Protein AF-A0A1S2WAW0-F1 (afdb_monomer_lite)

Secondary structure (DSSP, 8-state):
-----EEETTT-BEE---GGGS--S-S-TTSTTSS---GGGEEETTSHHHHHHHHHHHHHHHHH-EE-TTTS-HHHHHHHHHTT-EE--

Foldseek 3Di:
DDQFWKAFQQQQEIFRDDCVVVFLFDCPPPGPRTNDVPPVGMDGCPDPVVVVCCVVCVVVSLVRHEYEVVGDPPVVVVVCVVVNGHYDD

Sequence (89 aa):
MKQREFYCTKCGLFHWKDKRTGVKGCPNAACISNGENEVSRIYGVSSMAYAYYVKNHIDEMKSIAWSSLEFAPDYVLEYYKKQSIKIKL

Structure (mmCIF, N/CA/C/O backbone):
data_AF-A0A1S2WAW0-F1
#
_entry.id   AF-A0A1S2WAW0-F1
#
loop_
_atom_site.group_PDB
_atom_site.id
_atom_site.type_symbol
_atom_site.label_atom_id
_atom_site.label_alt_id
_atom_site.label_comp_id
_atom_site.label_asym_id
_atom_site.label_entity_id
_atom_site.label_seq_id
_atom_site.pdbx_PDB_ins_code
_atom_site.Cartn_x
_atom_site.Cartn_y
_atom_site.Cartn_z
_atom_site.occupancy
_atom_site.B_iso_or_equiv
_atom_site.auth_seq_id
_atom_site.auth_comp_id
_atom_site.auth_asym_id
_atom_site.auth_atom_id
_atom_site.pdbx_PDB_model_num
ATOM 1 N N . MET A 1 1 ? 7.856 -20.756 3.029 1.00 47.41 1 MET A N 1
ATOM 2 C CA . MET A 1 1 ? 8.540 -19.438 2.988 1.00 47.41 1 MET A CA 1
ATOM 3 C C . MET A 1 1 ? 7.548 -18.375 3.422 1.00 47.41 1 MET A C 1
ATOM 5 O O . MET A 1 1 ? 6.401 -18.456 3.006 1.00 47.41 1 MET A O 1
ATOM 9 N N . LYS A 1 2 ? 7.960 -17.442 4.288 1.00 56.22 2 LYS A N 1
ATOM 10 C CA . LYS A 1 2 ? 7.080 -16.400 4.837 1.00 56.22 2 LYS A CA 1
ATOM 11 C C . LYS A 1 2 ? 6.706 -15.410 3.728 1.00 56.22 2 LYS A C 1
ATOM 13 O O . LYS A 1 2 ? 7.604 -14.898 3.064 1.00 56.22 2 LYS A O 1
ATOM 18 N N . GLN A 1 3 ? 5.411 -15.180 3.517 1.00 74.19 3 GLN A N 1
ATOM 19 C CA . GLN A 1 3 ? 4.939 -14.103 2.646 1.00 74.19 3 GLN A CA 1
ATOM 20 C C . GLN A 1 3 ? 5.479 -12.768 3.183 1.00 74.19 3 GLN A C 1
ATOM 22 O O . GLN A 1 3 ? 5.563 -12.583 4.401 1.00 74.19 3 GLN A O 1
ATOM 27 N N . ARG A 1 4 ? 5.904 -11.873 2.288 1.00 85.19 4 ARG A N 1
ATOM 28 C CA . ARG A 1 4 ? 6.477 -10.571 2.642 1.00 85.19 4 ARG A CA 1
ATOM 29 C C . ARG A 1 4 ? 5.605 -9.462 2.077 1.00 85.19 4 ARG A C 1
ATOM 31 O O . ARG A 1 4 ? 5.193 -9.529 0.925 1.00 85.19 4 ARG A O 1
ATOM 38 N N . GLU A 1 5 ? 5.394 -8.441 2.890 1.00 91.31 5 GLU A N 1
ATOM 39 C CA . GLU A 1 5 ? 4.717 -7.211 2.510 1.00 91.31 5 GLU A CA 1
ATOM 40 C C . GLU A 1 5 ? 5.663 -6.245 1.786 1.00 91.31 5 GLU A C 1
ATOM 42 O O . GLU A 1 5 ? 6.813 -6.032 2.197 1.00 91.31 5 GLU A O 1
ATOM 47 N N . PHE A 1 6 ? 5.148 -5.624 0.734 1.00 91.19 6 PHE A N 1
ATOM 48 C CA . PHE A 1 6 ? 5.822 -4.625 -0.077 1.00 91.19 6 PHE A CA 1
ATOM 49 C C . PHE A 1 6 ? 4.958 -3.375 -0.230 1.00 91.19 6 PHE A C 1
ATOM 51 O O . PHE A 1 6 ? 3.732 -3.455 -0.247 1.00 91.19 6 PHE A O 1
ATOM 58 N N . TYR A 1 7 ? 5.619 -2.233 -0.394 1.00 93.19 7 TYR A N 1
ATOM 59 C CA . TYR A 1 7 ? 5.006 -0.939 -0.657 1.00 93.19 7 TYR A CA 1
ATOM 60 C C . TYR A 1 7 ? 5.539 -0.349 -1.966 1.00 93.19 7 TYR A C 1
ATOM 62 O O . TYR A 1 7 ? 6.754 -0.213 -2.138 1.00 93.19 7 TYR A O 1
ATOM 70 N N . CYS A 1 8 ? 4.639 0.028 -2.876 1.00 92.25 8 CYS A N 1
ATOM 71 C CA . CYS A 1 8 ? 4.972 0.741 -4.107 1.00 92.25 8 CYS A CA 1
ATOM 72 C C . CYS A 1 8 ? 4.870 2.256 -3.904 1.00 92.25 8 CYS A C 1
ATOM 74 O O . CYS A 1 8 ? 3.783 2.788 -3.674 1.00 92.25 8 CYS A O 1
ATOM 76 N N . THR A 1 9 ? 5.979 2.968 -4.097 1.00 91.81 9 THR A N 1
ATOM 77 C CA . THR A 1 9 ? 6.036 4.427 -3.909 1.00 91.81 9 THR A CA 1
ATOM 78 C C . THR A 1 9 ? 5.308 5.224 -4.985 1.00 91.81 9 THR A C 1
ATOM 80 O O . THR A 1 9 ? 5.037 6.400 -4.787 1.00 91.81 9 THR A O 1
ATOM 83 N N . LYS A 1 10 ? 4.979 4.613 -6.131 1.00 91.75 10 LYS A N 1
ATOM 84 C CA . LYS A 1 10 ? 4.342 5.316 -7.256 1.00 91.75 10 LYS A CA 1
ATOM 85 C C . LYS A 1 10 ? 2.831 5.367 -7.194 1.00 91.75 10 LYS A C 1
ATOM 87 O O . LYS A 1 10 ? 2.247 6.351 -7.627 1.00 91.75 10 LYS A O 1
ATOM 92 N N . CYS A 1 11 ? 2.202 4.318 -6.682 1.00 92.75 11 CYS A N 1
ATOM 93 C CA . CYS A 1 11 ? 0.747 4.271 -6.583 1.00 92.75 11 CYS A CA 1
ATOM 94 C C . CYS A 1 11 ? 0.241 4.051 -5.160 1.00 92.75 11 CYS A C 1
ATOM 96 O O . CYS A 1 11 ? -0.964 3.917 -4.997 1.00 92.75 11 CYS A O 1
ATOM 98 N N . GLY A 1 12 ? 1.117 3.959 -4.154 1.00 94.88 12 GLY A N 1
ATOM 99 C CA . GLY A 1 12 ? 0.725 3.757 -2.758 1.00 94.88 12 GLY A CA 1
ATOM 100 C C . GLY A 1 12 ? 0.267 2.340 -2.414 1.00 94.88 12 GLY A C 1
ATOM 101 O O . GLY A 1 12 ? -0.356 2.140 -1.376 1.00 94.88 12 GLY A O 1
ATOM 102 N N . LEU A 1 13 ? 0.520 1.359 -3.284 1.00 94.75 13 LEU A N 1
ATOM 103 C CA . LEU A 1 13 ? 0.005 0.005 -3.090 1.00 94.75 13 LEU A CA 1
ATOM 104 C C . LEU A 1 13 ? 0.812 -0.748 -2.028 1.00 94.75 13 LEU A C 1
ATOM 106 O O . LEU A 1 13 ? 2.010 -0.965 -2.216 1.00 94.75 13 LEU A O 1
ATOM 110 N N . PHE A 1 14 ? 0.123 -1.241 -1.002 1.00 94.69 14 PHE A N 1
ATOM 111 C CA . PHE A 1 14 ? 0.595 -2.331 -0.154 1.00 94.69 14 PHE A CA 1
ATOM 112 C C . PHE A 1 14 ? 0.190 -3.684 -0.750 1.00 94.69 14 PHE A C 1
ATOM 114 O O . PHE A 1 14 ? -0.995 -3.924 -0.999 1.00 94.69 14 PHE A O 1
ATOM 121 N N . HIS A 1 15 ? 1.157 -4.575 -0.982 1.00 91.88 15 HIS A N 1
ATOM 122 C CA . HIS A 1 15 ? 0.908 -5.897 -1.559 1.00 91.88 15 HIS A CA 1
ATOM 123 C C . HIS A 1 15 ? 1.797 -6.996 -0.973 1.00 91.88 15 HIS A C 1
ATOM 125 O O . HIS A 1 15 ? 2.904 -6.757 -0.501 1.00 91.88 15 HIS A O 1
ATOM 131 N N . TRP A 1 16 ? 1.313 -8.230 -1.079 1.00 89.50 16 TRP A N 1
ATOM 132 C CA . TRP A 1 16 ? 1.968 -9.455 -0.615 1.00 89.50 16 TRP A CA 1
ATOM 133 C C . TRP A 1 16 ? 2.294 -10.420 -1.767 1.00 89.50 16 TRP A C 1
ATOM 135 O O . TRP A 1 16 ? 2.868 -11.488 -1.547 1.00 89.50 16 TRP A O 1
ATOM 145 N N . LYS A 1 17 ? 1.954 -10.050 -3.014 1.00 77.44 17 LYS A N 1
ATOM 146 C CA . LYS A 1 17 ? 2.380 -10.771 -4.226 1.00 77.44 17 LYS A CA 1
ATOM 147 C C . LYS A 1 17 ? 3.901 -10.633 -4.392 1.00 77.44 17 LYS A C 1
ATOM 149 O O . LYS A 1 17 ? 4.388 -9.532 -4.636 1.00 77.44 17 LYS A O 1
ATOM 154 N N . ASP A 1 18 ? 4.632 -11.734 -4.219 1.00 66.06 18 ASP A N 1
ATOM 155 C CA . ASP A 1 18 ? 6.095 -11.818 -4.362 1.00 66.06 18 ASP A CA 1
ATOM 156 C C . ASP A 1 18 ? 6.520 -12.027 -5.832 1.00 66.06 18 ASP A C 1
ATOM 158 O O . ASP A 1 18 ? 5.746 -12.500 -6.663 1.00 66.06 18 ASP A O 1
ATOM 162 N N . LYS A 1 19 ? 7.802 -11.778 -6.120 1.00 54.38 19 LYS A N 1
ATOM 163 C CA . LYS A 1 19 ? 8.519 -11.977 -7.392 1.00 54.38 19 LYS A CA 1
ATOM 164 C C . LYS A 1 19 ? 8.351 -13.370 -8.018 1.00 54.38 19 LYS A C 1
ATOM 166 O O . LYS A 1 19 ? 8.628 -13.541 -9.203 1.00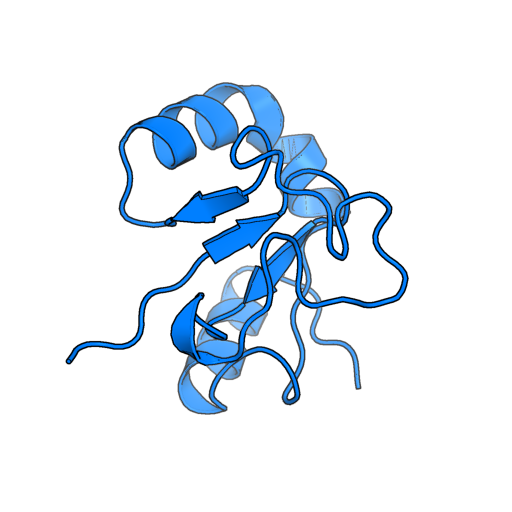 54.38 19 LYS A O 1
ATOM 171 N N . ARG A 1 20 ? 7.905 -14.377 -7.257 1.00 47.84 20 ARG A N 1
ATOM 172 C CA . ARG A 1 20 ? 7.653 -15.744 -7.752 1.00 47.84 20 ARG A CA 1
ATOM 173 C C . ARG A 1 20 ? 6.507 -15.845 -8.763 1.00 47.84 20 ARG A C 1
ATOM 175 O O . ARG A 1 20 ? 6.493 -16.806 -9.521 1.00 47.84 20 ARG A O 1
ATOM 182 N N . THR A 1 21 ? 5.594 -14.874 -8.820 1.00 52.22 21 THR A N 1
ATOM 183 C CA . THR A 1 21 ? 4.549 -14.813 -9.861 1.00 52.22 21 THR A CA 1
ATOM 184 C C . THR A 1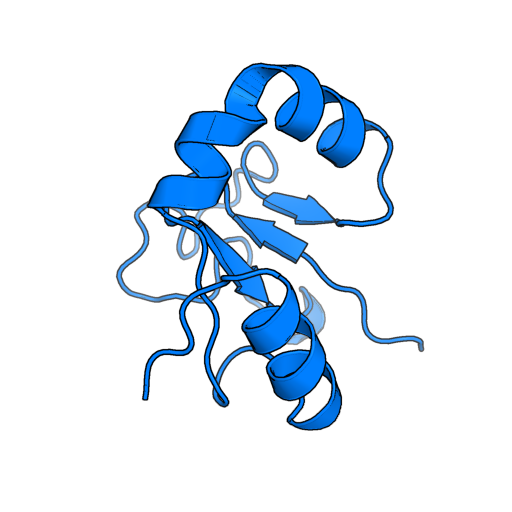 21 ? 5.052 -14.233 -11.190 1.00 52.22 21 THR A C 1
ATOM 186 O O . THR A 1 21 ? 4.269 -14.089 -12.123 1.00 52.22 21 THR A O 1
ATOM 189 N N . GLY A 1 22 ? 6.343 -13.887 -11.298 1.00 53.75 22 GLY A N 1
ATOM 190 C CA . GLY A 1 22 ? 6.937 -13.295 -12.503 1.00 53.75 22 GLY A CA 1
ATOM 191 C C . GLY A 1 22 ? 6.794 -11.773 -12.599 1.00 53.75 22 GLY A C 1
ATOM 192 O O . GLY A 1 22 ? 7.316 -11.167 -13.534 1.00 53.75 22 GLY A O 1
ATOM 193 N N . VAL A 1 23 ? 6.140 -11.129 -11.626 1.00 56.56 23 VAL A N 1
ATOM 194 C CA . VAL A 1 23 ? 5.965 -9.672 -11.612 1.00 56.56 23 VAL A CA 1
ATOM 195 C C . VAL A 1 23 ? 7.265 -9.001 -11.156 1.00 56.56 23 VAL A C 1
ATOM 197 O O . VAL A 1 23 ? 7.691 -9.136 -10.009 1.00 56.56 23 VAL A O 1
ATOM 200 N N . LYS A 1 24 ? 7.906 -8.271 -12.074 1.00 66.31 24 LYS A N 1
ATOM 201 C CA . LYS A 1 24 ? 9.189 -7.573 -11.868 1.00 66.31 24 LYS A CA 1
ATOM 202 C C . LYS A 1 24 ? 9.064 -6.167 -11.268 1.00 66.31 24 LYS A C 1
ATOM 204 O O . LYS A 1 24 ? 10.084 -5.529 -11.053 1.00 66.31 24 LYS A O 1
ATOM 209 N N . GLY A 1 25 ? 7.848 -5.749 -10.916 1.00 78.62 25 GLY A N 1
ATOM 210 C CA . GLY A 1 25 ? 7.521 -4.421 -10.403 1.00 78.62 25 GLY A CA 1
ATOM 211 C C . GLY A 1 25 ? 6.223 -4.418 -9.589 1.00 78.62 25 GLY A C 1
ATOM 212 O O . GLY A 1 25 ? 5.917 -5.375 -8.878 1.00 78.62 25 GLY A O 1
ATOM 213 N N . CYS A 1 26 ? 5.464 -3.326 -9.659 1.00 87.38 26 CYS A N 1
ATOM 214 C CA . CYS A 1 26 ? 4.216 -3.179 -8.917 1.00 87.38 26 CYS A CA 1
ATOM 215 C C . CYS A 1 26 ? 3.155 -4.100 -9.536 1.00 87.38 26 CYS A C 1
ATOM 217 O O . CYS A 1 26 ? 2.960 -4.039 -10.748 1.00 87.38 26 CYS A O 1
ATOM 219 N N . PRO A 1 27 ? 2.434 -4.933 -8.767 1.00 87.38 27 PRO A N 1
ATOM 220 C CA . PRO A 1 27 ? 1.451 -5.852 -9.340 1.00 87.38 27 PRO A CA 1
ATOM 221 C C . PRO A 1 27 ? 0.170 -5.167 -9.829 1.00 87.38 27 PRO A C 1
ATOM 223 O O . PRO A 1 27 ? -0.608 -5.796 -10.535 1.00 87.38 27 PRO A O 1
ATOM 226 N N . ASN A 1 28 ? -0.053 -3.893 -9.498 1.00 89.06 28 ASN A N 1
ATOM 227 C CA . ASN A 1 28 ? -1.165 -3.123 -10.048 1.00 89.06 28 ASN A CA 1
ATOM 228 C C . ASN A 1 28 ? -0.893 -2.767 -11.516 1.00 89.06 28 ASN A C 1
ATOM 230 O O . ASN A 1 28 ? -0.018 -1.945 -11.779 1.00 89.06 28 ASN A O 1
ATOM 234 N N . ALA A 1 29 ? -1.679 -3.323 -12.441 1.00 87.75 29 ALA A N 1
ATOM 235 C CA . ALA A 1 29 ? -1.571 -3.079 -13.883 1.00 87.75 29 ALA A CA 1
ATOM 236 C C . ALA A 1 29 ? -1.718 -1.59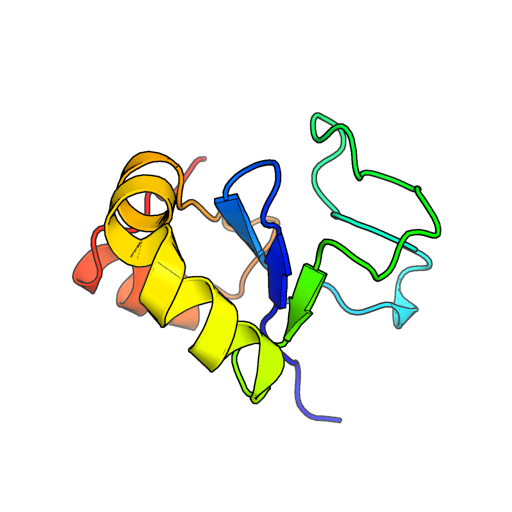8 -14.280 1.00 87.75 29 ALA A C 1
ATOM 238 O O . ALA A 1 29 ? -1.164 -1.176 -15.288 1.00 87.75 29 ALA A O 1
ATOM 239 N N . ALA A 1 30 ? -2.419 -0.792 -13.476 1.00 89.38 30 ALA A N 1
ATOM 240 C CA . ALA A 1 30 ? -2.568 0.643 -13.715 1.00 89.38 30 ALA A CA 1
ATOM 241 C C . ALA A 1 30 ? -1.395 1.484 -13.171 1.00 89.38 30 ALA A C 1
ATOM 243 O O . ALA A 1 30 ? -1.389 2.706 -13.310 1.00 89.38 30 ALA A O 1
ATOM 244 N N . CYS A 1 31 ? -0.423 0.870 -12.488 1.00 89.00 31 CYS A N 1
ATOM 245 C CA . CYS A 1 31 ? 0.740 1.581 -11.972 1.00 89.00 31 CYS A CA 1
ATOM 246 C C . CYS A 1 31 ? 1.802 1.733 -13.060 1.00 89.00 31 CYS A C 1
ATOM 248 O O . CYS A 1 31 ? 2.147 0.765 -13.727 1.00 89.00 31 CYS A O 1
ATOM 250 N N . ILE A 1 32 ? 2.413 2.917 -13.150 1.00 85.75 32 ILE A N 1
ATOM 251 C CA . ILE A 1 32 ? 3.538 3.168 -14.064 1.00 85.75 32 ILE A CA 1
ATOM 252 C C . ILE A 1 32 ? 4.727 2.227 -13.821 1.00 85.75 32 ILE A C 1
ATOM 254 O O . ILE A 1 32 ? 5.482 1.952 -14.737 1.00 85.75 32 ILE A O 1
ATOM 258 N N . SER A 1 33 ? 4.872 1.706 -12.598 1.00 82.69 33 SER A N 1
ATOM 259 C CA . SER A 1 33 ? 5.920 0.745 -12.239 1.00 82.69 33 SER A CA 1
ATOM 260 C C . SER A 1 33 ? 5.474 -0.712 -12.384 1.00 82.69 33 SER A C 1
ATOM 262 O O . SER A 1 33 ? 6.102 -1.608 -11.818 1.00 82.69 33 SER A O 1
ATOM 264 N N . ASN A 1 34 ? 4.369 -0.979 -13.084 1.00 84.75 34 ASN A N 1
ATOM 265 C CA . ASN A 1 34 ? 3.979 -2.334 -13.453 1.00 84.75 34 ASN A CA 1
ATOM 266 C C . ASN A 1 34 ? 4.948 -2.896 -14.499 1.00 84.75 34 ASN A C 1
ATOM 268 O O . ASN A 1 34 ? 5.232 -2.249 -15.498 1.00 84.75 34 ASN A O 1
ATOM 272 N N . GLY A 1 35 ? 5.484 -4.094 -14.262 1.00 68.31 35 GLY A N 1
ATOM 273 C CA . GLY A 1 35 ? 6.364 -4.778 -15.221 1.00 68.31 35 GLY A CA 1
ATOM 274 C C . GLY A 1 35 ? 7.771 -4.184 -15.406 1.00 68.31 35 GLY A C 1
ATOM 275 O O . GLY A 1 35 ? 8.630 -4.864 -15.967 1.00 68.31 35 GLY A O 1
ATOM 276 N N . GLU A 1 36 ? 8.054 -2.978 -14.905 1.00 65.38 36 GLU A N 1
ATOM 277 C CA . GLU A 1 36 ? 9.398 -2.391 -14.929 1.00 65.38 36 GLU A CA 1
ATOM 278 C C . GLU A 1 36 ? 10.363 -3.191 -14.037 1.00 65.38 36 GLU A C 1
ATOM 280 O O . GLU A 1 36 ? 10.053 -3.457 -12.882 1.00 65.38 36 GLU A O 1
ATOM 285 N N . ASN A 1 37 ? 11.568 -3.518 -14.532 1.00 57.88 37 ASN A N 1
ATOM 286 C CA . ASN A 1 37 ? 12.660 -4.098 -13.722 1.00 57.88 37 ASN A CA 1
ATOM 287 C C . ASN A 1 37 ? 13.260 -3.093 -12.719 1.00 57.88 37 ASN A C 1
ATOM 289 O O . ASN A 1 37 ? 14.224 -3.426 -12.024 1.00 57.88 37 ASN A O 1
ATOM 293 N N . GLU A 1 38 ? 12.752 -1.860 -12.657 1.00 55.88 38 GLU A N 1
ATOM 294 C CA . GLU A 1 38 ? 13.211 -0.869 -11.695 1.00 55.88 38 GLU A CA 1
ATOM 295 C C . GLU A 1 38 ? 12.745 -1.246 -10.282 1.00 55.88 38 GLU A C 1
ATOM 297 O O . GLU A 1 38 ? 11.744 -0.776 -9.746 1.00 55.88 38 GLU A O 1
ATOM 302 N N . VAL A 1 39 ? 13.565 -2.074 -9.631 1.00 55.84 39 VAL A N 1
ATOM 303 C CA . VAL A 1 39 ? 13.530 -2.380 -8.191 1.00 55.84 39 VAL A CA 1
ATOM 304 C C . VAL A 1 39 ? 13.545 -1.101 -7.329 1.00 55.84 39 VAL A C 1
ATOM 306 O O . VAL A 1 39 ? 13.205 -1.147 -6.150 1.00 55.84 39 VAL A O 1
ATOM 309 N N . SER A 1 40 ? 13.899 0.053 -7.906 1.00 57.69 40 SER A N 1
ATOM 310 C CA . SER A 1 40 ? 14.122 1.338 -7.235 1.00 57.69 40 SER A CA 1
ATOM 311 C C . SER A 1 40 ? 12.890 1.934 -6.534 1.00 57.69 40 SER A C 1
ATOM 313 O O . SER A 1 40 ? 13.028 2.921 -5.813 1.00 57.69 40 SER A O 1
ATOM 315 N N . ARG A 1 41 ? 11.683 1.383 -6.729 1.00 75.75 41 ARG A N 1
ATOM 316 C CA . ARG A 1 41 ? 10.419 2.016 -6.288 1.00 75.75 41 ARG A CA 1
ATOM 317 C C . ARG A 1 41 ? 9.473 1.099 -5.513 1.00 75.75 41 ARG A C 1
ATOM 319 O O . ARG A 1 41 ? 8.325 1.471 -5.254 1.00 75.75 41 ARG A O 1
ATOM 326 N N . ILE A 1 42 ? 9.945 -0.087 -5.130 1.00 87.38 42 ILE A N 1
ATOM 327 C CA . ILE A 1 42 ? 9.188 -1.029 -4.301 1.00 87.38 42 ILE A CA 1
ATOM 328 C C . ILE A 1 42 ? 10.038 -1.432 -3.117 1.00 87.38 42 ILE A C 1
ATOM 330 O O . ILE A 1 42 ? 11.096 -2.045 -3.263 1.00 87.38 42 ILE A O 1
ATOM 334 N N . TYR A 1 43 ? 9.543 -1.124 -1.929 1.00 89.06 43 TYR A N 1
ATOM 335 C CA . TYR A 1 43 ? 10.241 -1.436 -0.700 1.00 89.06 43 TYR A CA 1
ATOM 336 C C . TYR A 1 43 ? 9.547 -2.575 0.022 1.00 89.06 43 TYR A C 1
ATOM 338 O O . TYR A 1 43 ? 8.341 -2.542 0.238 1.00 89.06 43 TYR A O 1
ATOM 346 N N . GLY A 1 44 ? 10.315 -3.577 0.447 1.00 90.44 44 GLY A N 1
ATOM 347 C CA . GLY A 1 44 ? 9.809 -4.509 1.449 1.00 90.44 44 GLY A CA 1
ATOM 348 C C . GLY A 1 44 ? 9.570 -3.743 2.747 1.00 90.44 44 GLY A C 1
ATOM 349 O O . GLY A 1 44 ? 10.498 -3.090 3.224 1.00 90.44 44 GLY A O 1
ATOM 350 N N . VAL A 1 45 ? 8.375 -3.834 3.330 1.00 91.62 45 VAL A N 1
ATOM 351 C CA . VAL A 1 45 ? 7.984 -3.034 4.512 1.00 91.62 45 VAL A CA 1
ATOM 352 C C . VAL A 1 45 ? 8.897 -3.299 5.715 1.00 91.62 45 VAL A C 1
ATOM 354 O O . VAL A 1 45 ? 9.202 -2.405 6.493 1.00 91.62 45 VAL A O 1
ATOM 357 N N . SER A 1 46 ? 9.461 -4.505 5.807 1.00 90.62 46 SER A N 1
ATOM 358 C CA . SER A 1 46 ? 10.462 -4.867 6.818 1.00 90.62 46 SER A CA 1
ATOM 359 C C . SER A 1 46 ? 11.888 -4.353 6.550 1.00 90.62 46 SER A C 1
ATOM 361 O O . SER A 1 46 ? 12.813 -4.739 7.259 1.00 90.62 46 SER A O 1
ATOM 363 N N . SER A 1 47 ? 12.123 -3.571 5.491 1.00 90.12 47 SER A N 1
ATOM 364 C CA . SER A 1 47 ? 13.467 -3.107 5.113 1.00 90.12 47 SER A CA 1
ATOM 365 C C . SER A 1 47 ? 13.822 -1.748 5.716 1.00 90.12 47 SER A C 1
ATOM 367 O O . SER A 1 47 ? 12.970 -0.882 5.894 1.00 90.12 47 SER A O 1
ATOM 369 N N . MET A 1 48 ? 15.120 -1.521 5.935 1.00 93.00 48 MET A N 1
ATO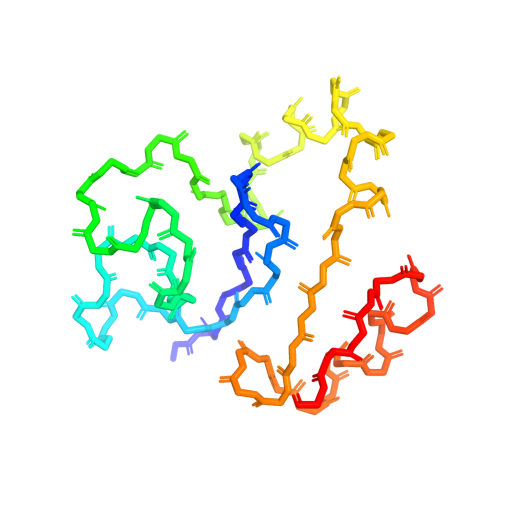M 370 C CA . MET A 1 48 ? 15.629 -0.210 6.351 1.00 93.00 48 MET A CA 1
ATOM 371 C C . MET A 1 48 ? 15.343 0.879 5.302 1.00 93.00 48 MET A C 1
ATOM 373 O O . MET A 1 48 ? 15.030 2.013 5.650 1.00 93.00 48 MET A O 1
ATOM 377 N N . ALA A 1 49 ? 15.388 0.528 4.012 1.00 90.50 49 ALA A N 1
ATOM 378 C CA . ALA A 1 49 ? 15.067 1.451 2.924 1.00 90.50 49 ALA A CA 1
ATOM 379 C C . ALA A 1 49 ? 13.616 1.958 3.001 1.00 90.50 49 ALA A C 1
ATOM 381 O O . ALA A 1 49 ? 13.377 3.151 2.823 1.00 90.50 49 ALA A O 1
ATOM 382 N N . TYR A 1 50 ? 12.665 1.082 3.352 1.00 92.44 50 TYR A N 1
ATOM 383 C CA . TYR A 1 50 ? 11.285 1.489 3.624 1.00 92.44 50 TYR A CA 1
ATOM 384 C C . TYR A 1 50 ? 11.213 2.483 4.787 1.00 92.44 50 TYR A C 1
ATOM 386 O O . TYR A 1 50 ? 10.601 3.536 4.646 1.00 92.44 50 TYR A O 1
ATOM 394 N N . ALA A 1 51 ? 11.881 2.191 5.908 1.00 94.25 51 ALA A N 1
ATOM 395 C CA . ALA A 1 51 ? 11.875 3.071 7.077 1.00 94.25 51 ALA A CA 1
ATOM 396 C C . ALA A 1 51 ? 12.410 4.480 6.753 1.00 94.25 51 ALA A C 1
ATOM 398 O O . ALA A 1 51 ? 11.804 5.478 7.148 1.00 94.25 51 ALA A O 1
ATOM 399 N N . TYR A 1 52 ? 13.500 4.575 5.982 1.00 94.19 52 TYR A N 1
ATOM 400 C CA . TYR A 1 52 ? 14.024 5.860 5.512 1.00 94.19 52 TYR A CA 1
ATOM 401 C C . TYR A 1 52 ? 13.070 6.582 4.559 1.00 94.19 52 TYR A C 1
ATOM 403 O O . TYR A 1 52 ? 12.917 7.797 4.665 1.00 94.19 52 TYR A O 1
ATOM 411 N N . TYR A 1 53 ? 12.417 5.860 3.647 1.00 92.81 53 TYR A N 1
ATOM 412 C CA . TYR A 1 53 ? 11.432 6.455 2.749 1.00 92.81 53 TYR A CA 1
ATOM 413 C C . TYR A 1 53 ? 10.237 7.017 3.534 1.00 92.81 53 TYR A C 1
ATOM 415 O O . TYR A 1 53 ? 9.920 8.196 3.406 1.00 92.81 53 TYR A O 1
ATOM 423 N N . VAL A 1 54 ? 9.638 6.222 4.427 1.00 93.62 54 VAL A N 1
ATOM 424 C CA . VAL A 1 54 ? 8.497 6.636 5.261 1.00 93.62 54 VAL A CA 1
ATOM 425 C C . VAL A 1 54 ? 8.829 7.888 6.065 1.00 93.62 54 VAL A C 1
ATOM 427 O O . VAL A 1 54 ? 8.029 8.817 6.099 1.00 93.62 54 VAL A O 1
ATOM 430 N N . LYS A 1 55 ? 10.021 7.953 6.671 1.00 95.44 55 LYS A N 1
ATOM 431 C CA . LYS A 1 55 ? 10.452 9.115 7.460 1.00 95.44 55 LYS A CA 1
ATOM 432 C C . LYS A 1 55 ? 10.386 10.429 6.670 1.00 95.44 55 LYS A C 1
ATOM 434 O O . LYS A 1 55 ? 10.066 11.456 7.254 1.00 95.44 55 LYS A O 1
ATOM 439 N N . ASN A 1 56 ? 10.686 10.393 5.372 1.00 95.81 56 ASN A N 1
ATOM 440 C CA . ASN A 1 56 ? 10.726 11.582 4.519 1.00 95.81 56 ASN A CA 1
ATOM 441 C C . ASN A 1 56 ? 9.423 11.822 3.732 1.00 95.81 56 ASN A C 1
ATOM 443 O O . ASN A 1 56 ? 9.233 12.915 3.214 1.00 95.81 56 ASN A O 1
ATOM 447 N N . HIS A 1 57 ? 8.534 10.824 3.640 1.00 94.94 57 HIS A N 1
ATOM 448 C CA . HIS A 1 57 ? 7.362 10.842 2.750 1.00 94.94 57 HIS A CA 1
ATOM 449 C C . HIS A 1 57 ? 6.042 10.460 3.444 1.00 94.94 57 HIS A C 1
ATOM 451 O O . HIS A 1 57 ? 5.072 10.107 2.777 1.00 94.94 57 HIS A O 1
ATOM 457 N N . ILE A 1 58 ? 5.974 10.497 4.780 1.00 93.50 58 ILE A N 1
ATOM 458 C CA . ILE A 1 58 ? 4.823 9.973 5.537 1.00 93.50 58 ILE A CA 1
ATOM 459 C C . ILE A 1 58 ? 3.480 10.605 5.137 1.00 93.50 58 ILE A C 1
ATOM 461 O O . ILE A 1 58 ? 2.480 9.892 5.049 1.00 93.50 58 ILE A O 1
ATOM 465 N N . ASP A 1 59 ? 3.440 11.911 4.869 1.00 94.56 59 ASP A N 1
ATOM 466 C CA . ASP A 1 59 ? 2.193 12.613 4.541 1.00 94.56 59 ASP A CA 1
ATOM 467 C C . ASP A 1 59 ? 1.690 12.250 3.140 1.00 94.56 59 ASP A C 1
ATOM 469 O O . ASP A 1 59 ? 0.510 11.943 2.953 1.00 94.56 59 ASP A O 1
ATOM 473 N N . GLU A 1 60 ? 2.607 12.179 2.172 1.00 93.31 60 GLU A N 1
ATOM 474 C CA . GLU A 1 60 ? 2.328 11.672 0.829 1.00 93.31 60 GLU A CA 1
ATOM 475 C C . GLU A 1 60 ? 1.800 10.237 0.913 1.00 93.31 60 GLU A C 1
ATOM 477 O O . GLU A 1 60 ? 0.715 9.950 0.403 1.00 93.31 60 GLU A O 1
ATOM 482 N N . MET A 1 61 ? 2.502 9.361 1.641 1.00 93.88 61 MET A N 1
ATOM 483 C CA . MET A 1 61 ? 2.099 7.969 1.836 1.00 93.88 61 MET A CA 1
ATOM 484 C C . MET A 1 61 ? 0.689 7.857 2.408 1.00 93.88 61 MET A C 1
ATOM 486 O O . MET A 1 61 ? -0.125 7.126 1.853 1.00 93.88 61 MET A O 1
ATOM 490 N N . LYS A 1 62 ? 0.363 8.597 3.473 1.00 92.00 62 LYS A N 1
ATOM 491 C CA . LYS A 1 62 ? -0.986 8.585 4.064 1.00 92.00 62 LYS A CA 1
ATOM 492 C C . LYS A 1 62 ? -2.067 8.995 3.064 1.00 92.00 62 LYS A C 1
ATOM 494 O O . LYS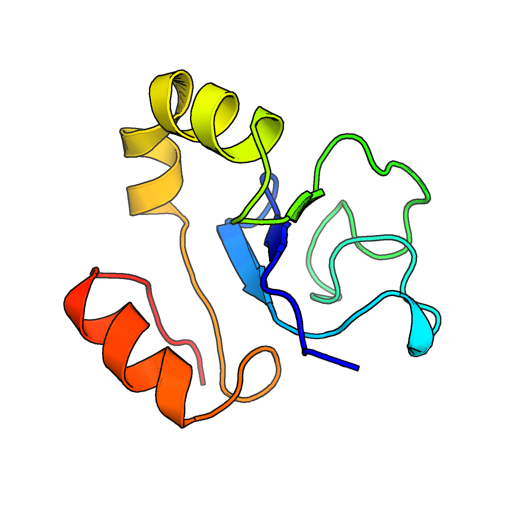 A 1 62 ? -3.175 8.469 3.116 1.00 92.00 62 LYS A O 1
ATOM 499 N N . SER A 1 63 ? -1.763 9.910 2.144 1.00 94.06 63 SER A N 1
ATOM 500 C CA . SER A 1 63 ? -2.738 10.383 1.158 1.00 94.06 63 SER A CA 1
ATOM 501 C C . SER A 1 63 ? -3.046 9.346 0.068 1.00 94.06 63 SER A C 1
ATOM 503 O O . SER A 1 63 ? -4.207 9.207 -0.348 1.00 94.06 63 SER A O 1
ATOM 505 N N . ILE A 1 64 ? -2.038 8.579 -0.362 1.00 94.88 64 ILE A N 1
ATOM 506 C CA . ILE A 1 64 ? -2.151 7.655 -1.498 1.00 94.88 64 ILE A CA 1
ATOM 507 C C . ILE A 1 64 ? -2.262 6.185 -1.099 1.00 94.88 64 ILE A C 1
ATOM 509 O O . ILE A 1 64 ? -2.671 5.393 -1.939 1.00 94.88 64 ILE A O 1
ATOM 513 N N . ALA A 1 65 ? -1.922 5.808 0.136 1.00 96.38 65 ALA A N 1
ATOM 514 C CA . ALA A 1 65 ? -1.832 4.415 0.564 1.00 96.38 65 ALA A CA 1
ATOM 515 C C . ALA A 1 65 ? -3.138 3.637 0.363 1.00 96.38 65 ALA A C 1
ATOM 517 O O . ALA A 1 65 ? -4.216 4.058 0.800 1.00 96.38 65 ALA A O 1
ATOM 518 N N . TRP A 1 66 ? -3.030 2.462 -0.259 1.00 97.38 66 TRP A N 1
ATOM 519 C CA . TRP A 1 66 ? -4.159 1.562 -0.452 1.00 97.38 66 TRP A CA 1
ATOM 520 C C . TRP A 1 66 ? -3.746 0.094 -0.595 1.00 97.38 66 TRP A C 1
ATOM 522 O O . TRP A 1 66 ? -2.584 -0.229 -0.836 1.00 97.38 66 TRP A O 1
ATOM 532 N N . SER A 1 67 ? -4.725 -0.798 -0.469 1.00 96.56 67 SER A N 1
ATOM 533 C CA . SER A 1 67 ? -4.616 -2.220 -0.803 1.00 96.56 67 SER A CA 1
ATOM 534 C C . SER A 1 67 ? -5.983 -2.785 -1.221 1.00 96.56 67 SER A C 1
ATOM 536 O O . SER A 1 67 ? -6.973 -2.053 -1.240 1.00 96.56 67 SER A O 1
ATOM 538 N N . SER A 1 68 ? -6.048 -4.067 -1.576 1.00 95.00 68 SER A N 1
ATOM 539 C CA . SER A 1 68 ? -7.291 -4.790 -1.884 1.00 95.00 68 SER A CA 1
ATOM 540 C C . SER A 1 68 ? -7.142 -6.285 -1.592 1.00 95.00 68 SER A C 1
ATOM 542 O O . SER A 1 68 ? -6.025 -6.774 -1.397 1.00 95.00 68 SER A O 1
ATOM 544 N N . LEU A 1 69 ? -8.263 -7.015 -1.628 1.00 92.25 69 LEU A N 1
ATOM 545 C CA . LEU A 1 69 ? -8.297 -8.487 -1.554 1.00 92.25 69 LEU A CA 1
ATOM 546 C C . LEU A 1 69 ? -7.464 -9.152 -2.655 1.00 92.25 69 LEU A C 1
ATOM 548 O O . LEU A 1 69 ? -6.983 -10.269 -2.499 1.00 92.25 69 LEU A O 1
ATOM 552 N N . GLU A 1 70 ? -7.258 -8.456 -3.773 1.00 91.12 70 GLU A N 1
ATOM 553 C CA . GLU A 1 70 ? -6.414 -8.958 -4.847 1.00 91.12 70 GLU A CA 1
ATOM 554 C C . GLU A 1 70 ? -4.933 -8.974 -4.447 1.00 91.12 70 GLU A C 1
ATOM 556 O O . GLU A 1 70 ? -4.188 -9.839 -4.900 1.00 91.12 70 GLU A O 1
ATOM 561 N N . PHE A 1 71 ? -4.484 -8.017 -3.628 1.00 91.12 71 PHE A N 1
ATOM 562 C CA . PHE A 1 71 ? -3.063 -7.763 -3.372 1.00 91.12 71 PHE A CA 1
ATOM 563 C C . PHE A 1 71 ? -2.592 -8.166 -1.976 1.00 91.12 71 PHE A C 1
ATOM 565 O O . PHE A 1 71 ? -1.381 -8.319 -1.791 1.00 91.12 71 PHE A O 1
ATOM 572 N N . ALA A 1 72 ? -3.494 -8.346 -1.013 1.00 91.50 72 ALA A N 1
ATOM 573 C CA . ALA A 1 72 ? -3.156 -8.683 0.363 1.00 91.50 72 ALA A CA 1
ATOM 574 C C . ALA A 1 72 ? -4.113 -9.739 0.949 1.00 91.50 72 ALA A C 1
ATOM 576 O O . ALA A 1 72 ? -5.287 -9.756 0.590 1.00 91.50 72 ALA A O 1
ATOM 577 N N . PRO A 1 73 ? -3.635 -10.596 1.871 1.00 90.94 73 PRO A N 1
ATOM 578 C CA . PRO A 1 73 ? -4.495 -11.523 2.600 1.00 90.94 73 PRO A CA 1
ATOM 579 C C . PRO A 1 73 ? -5.527 -10.801 3.477 1.00 90.94 73 PRO A C 1
ATOM 581 O O . PRO A 1 73 ? -5.208 -9.783 4.096 1.00 90.94 73 PRO A O 1
ATOM 584 N N . ASP A 1 74 ? -6.712 -11.396 3.634 1.00 90.31 74 ASP A N 1
ATOM 585 C CA . ASP A 1 74 ? -7.838 -10.843 4.405 1.00 90.31 74 ASP A CA 1
ATOM 586 C C . ASP A 1 74 ? -7.444 -10.374 5.812 1.00 90.31 74 ASP A C 1
ATOM 588 O O . ASP A 1 74 ? -7.825 -9.287 6.248 1.00 90.31 74 ASP A O 1
ATOM 592 N N . TYR A 1 75 ? -6.610 -11.155 6.512 1.00 89.25 75 TYR A N 1
ATOM 593 C CA . TYR A 1 75 ? -6.187 -10.842 7.880 1.00 89.25 75 TYR A CA 1
ATOM 594 C C . TYR A 1 75 ? -5.370 -9.542 7.983 1.00 89.25 75 TYR A C 1
ATOM 596 O O . TYR A 1 75 ? -5.327 -8.922 9.045 1.00 89.25 75 TYR A O 1
ATOM 604 N N . VAL A 1 76 ? -4.718 -9.117 6.896 1.00 91.12 76 VAL A N 1
ATOM 605 C CA . VAL A 1 76 ? -3.933 -7.876 6.848 1.00 91.12 76 VAL A CA 1
ATOM 606 C C . VAL A 1 76 ? -4.831 -6.676 6.561 1.00 91.12 76 VAL A C 1
ATOM 608 O O . VAL A 1 76 ? -4.602 -5.591 7.095 1.00 91.12 76 VAL A O 1
ATOM 611 N N . LEU A 1 77 ? -5.889 -6.857 5.767 1.00 91.94 77 LEU A N 1
ATOM 612 C CA . LEU A 1 77 ? -6.801 -5.769 5.407 1.00 91.94 77 LEU A CA 1
ATOM 613 C C . LEU A 1 77 ? -7.491 -5.166 6.637 1.00 91.94 77 LEU A C 1
ATOM 615 O O . LEU A 1 77 ? -7.658 -3.949 6.716 1.00 91.94 77 LEU A O 1
ATOM 619 N N . GLU A 1 78 ? -7.822 -5.988 7.635 1.00 90.81 78 GLU A N 1
ATOM 620 C CA . GLU A 1 78 ? -8.363 -5.512 8.916 1.00 90.81 78 GLU A CA 1
ATOM 621 C C . GLU A 1 78 ? -7.373 -4.631 9.691 1.00 90.81 78 GLU A C 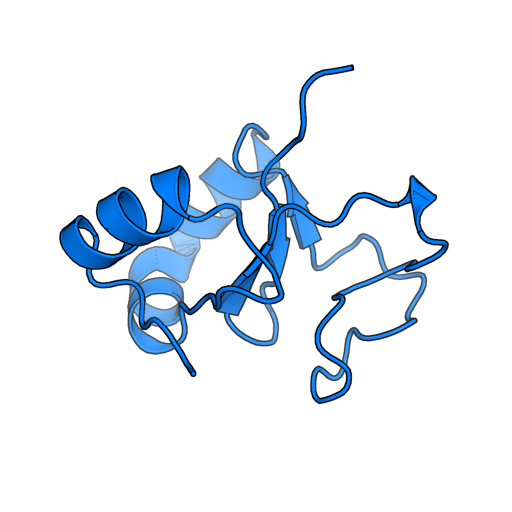1
ATOM 623 O O . GLU A 1 78 ? -7.765 -3.670 10.356 1.00 90.81 78 GLU A O 1
ATOM 628 N N . TYR A 1 79 ? -6.073 -4.910 9.582 1.00 92.44 79 TYR A N 1
ATOM 629 C CA . TYR A 1 79 ? -5.032 -4.069 10.167 1.00 92.44 79 TYR A CA 1
ATOM 630 C C . TYR A 1 79 ? -4.864 -2.754 9.393 1.00 92.44 79 TYR A C 1
ATOM 632 O O . TYR A 1 79 ? -4.812 -1.683 9.996 1.00 92.44 79 TYR A O 1
ATOM 640 N N . TYR A 1 80 ? -4.869 -2.812 8.062 1.00 94.69 80 TYR A N 1
ATOM 641 C CA . TYR A 1 80 ? -4.794 -1.638 7.189 1.00 94.69 80 TYR A CA 1
ATOM 642 C C . TYR A 1 80 ? -5.929 -0.641 7.421 1.00 94.69 80 TYR A C 1
ATOM 644 O O . TYR A 1 80 ? -5.669 0.559 7.521 1.00 94.69 80 TYR A O 1
ATOM 652 N N . LYS A 1 81 ? -7.165 -1.121 7.609 1.00 91.38 81 LYS A N 1
ATOM 653 C CA . LYS A 1 81 ? -8.307 -0.265 7.972 1.00 91.38 81 LYS A CA 1
ATOM 654 C C . LYS A 1 81 ? -8.026 0.550 9.239 1.00 91.38 81 LYS A C 1
ATOM 656 O O . LYS A 1 81 ? -8.269 1.753 9.260 1.00 91.38 81 LYS A O 1
ATOM 661 N N . LYS A 1 82 ? -7.442 -0.074 10.272 1.00 92.31 82 LYS A N 1
ATOM 662 C CA . LYS A 1 82 ? -7.071 0.603 11.533 1.00 92.31 82 LYS A CA 1
ATOM 663 C C . LYS A 1 82 ? -5.975 1.654 11.343 1.00 92.31 82 LYS A C 1
ATOM 665 O O . LYS A 1 82 ? -5.890 2.592 12.127 1.00 92.31 82 LYS A O 1
ATOM 670 N N . GLN A 1 83 ? -5.156 1.517 10.303 1.00 90.19 83 GLN A N 1
ATOM 671 C CA . GLN A 1 83 ? -4.099 2.464 9.943 1.00 90.19 83 GLN A CA 1
ATOM 672 C C . GLN A 1 83 ? -4.537 3.520 8.921 1.00 90.19 83 GLN A C 1
ATOM 674 O O . GLN A 1 83 ? -3.699 4.267 8.421 1.00 90.19 83 GLN A O 1
ATOM 679 N N . SER A 1 84 ? -5.836 3.612 8.616 1.00 90.94 84 SER A N 1
ATOM 680 C CA . SER A 1 84 ? -6.377 4.523 7.595 1.00 90.94 84 SER A CA 1
ATOM 681 C C . SER A 1 84 ? -5.849 4.266 6.173 1.00 90.94 84 SER A C 1
ATOM 683 O O . SER A 1 84 ? -5.886 5.157 5.325 1.00 90.94 84 SER A O 1
ATOM 685 N N . ILE A 1 85 ? -5.381 3.048 5.882 1.00 95.44 85 ILE A N 1
ATOM 686 C CA . ILE A 1 85 ? -5.039 2.626 4.518 1.00 95.44 85 ILE A CA 1
ATOM 687 C C . ILE A 1 85 ? -6.341 2.295 3.781 1.00 95.44 85 ILE A C 1
ATOM 689 O O . ILE A 1 85 ? -7.188 1.550 4.281 1.00 95.44 85 ILE A O 1
ATOM 693 N N . LYS A 1 86 ? -6.508 2.842 2.573 1.00 96.75 86 LYS A N 1
ATOM 694 C CA . LYS A 1 86 ? -7.728 2.667 1.774 1.00 96.75 86 LYS A CA 1
ATOM 695 C C . LYS A 1 86 ? -7.822 1.228 1.264 1.00 96.75 86 LYS A C 1
ATOM 697 O O . LYS A 1 86 ? -6.908 0.756 0.595 1.00 96.75 86 LYS A O 1
ATOM 702 N N . ILE A 1 87 ? -8.935 0.545 1.519 1.00 96.25 87 ILE A N 1
ATOM 703 C CA . ILE A 1 87 ? -9.199 -0.765 0.913 1.00 96.25 87 ILE A CA 1
ATOM 704 C C . ILE A 1 87 ? -10.091 -0.558 -0.304 1.00 96.25 87 ILE A C 1
ATOM 706 O O . ILE A 1 87 ? -11.226 -0.105 -0.167 1.00 96.25 87 ILE A O 1
ATOM 710 N N . LYS A 1 88 ? -9.557 -0.839 -1.491 1.00 93.75 88 LYS A N 1
ATOM 711 C CA . LYS A 1 88 ? -10.314 -0.799 -2.745 1.00 93.75 88 LYS A CA 1
ATOM 712 C C . LYS A 1 88 ? -10.927 -2.175 -3.001 1.00 93.75 88 LYS A C 1
ATOM 714 O O . LYS A 1 88 ? -10.295 -3.186 -2.689 1.00 93.75 88 LYS A O 1
ATOM 719 N N . LEU A 1 89 ? -12.157 -2.173 -3.507 1.00 80.00 89 LEU A N 1
ATOM 720 C CA . LEU A 1 89 ? -12.868 -3.371 -3.952 1.00 80.00 89 LEU A CA 1
ATOM 721 C C . LEU A 1 89 ? -12.384 -3.782 -5.342 1.00 80.00 89 LEU A C 1
ATOM 723 O O . LEU A 1 89 ? -12.113 -2.860 -6.146 1.00 80.00 89 LEU A O 1
#

pLDDT: mean 85.26, std 13.49, range [47.41, 97.38]

Radius of gyration: 12.17 Å; chains: 1; bounding box: 28×32×27 Å